Protein AF-A0A9E5A7C7-F1 (afdb_monomer_lite)

Secondary structure (DSSP, 8-state):
-----PPP------HHHHHHHHHHHHHTTS-HHHHHHHHHHHHHHHHHHHTT-

Radius of gyration: 13.9 Å; chains: 1; bounding box: 27×31×37 Å

Structure (mmCIF, N/CA/C/O backbone):
data_AF-A0A9E5A7C7-F1
#
_entry.id   AF-A0A9E5A7C7-F1
#
loop_
_atom_site.group_PDB
_atom_site.id
_atom_site.type_symbol
_atom_site.label_atom_id
_atom_site.label_alt_id
_atom_site.label_comp_id
_atom_site.label_asym_id
_atom_site.label_entity_id
_atom_site.label_seq_id
_atom_site.pdbx_PDB_ins_code
_atom_site.Cartn_x
_atom_site.Cartn_y
_atom_site.Cartn_z
_atom_site.occupancy
_atom_site.B_iso_or_equiv
_atom_site.auth_seq_id
_atom_site.auth_comp_id
_atom_site.auth_asym_id
_atom_site.auth_atom_id
_atom_site.pdbx_PDB_model_num
ATOM 1 N N . MET A 1 1 ? -9.569 -5.882 -23.979 1.00 47.78 1 MET A N 1
ATOM 2 C CA . MET A 1 1 ? -9.146 -5.359 -22.665 1.00 47.78 1 MET A CA 1
ATOM 3 C C . MET A 1 1 ? -7.752 -5.902 -22.446 1.00 47.78 1 MET A C 1
ATOM 5 O O . MET A 1 1 ? -7.616 -7.112 -22.508 1.00 47.78 1 MET A O 1
ATOM 9 N N . ALA A 1 2 ? -6.720 -5.062 -22.353 1.00 54.69 2 ALA A N 1
ATOM 10 C CA . ALA A 1 2 ? -5.397 -5.575 -22.004 1.00 54.69 2 ALA A CA 1
ATOM 11 C C . ALA A 1 2 ? -5.503 -6.136 -20.583 1.00 54.69 2 ALA A C 1
ATOM 13 O O . ALA A 1 2 ? -5.848 -5.380 -19.669 1.00 54.69 2 ALA A O 1
ATOM 14 N N . ASP A 1 3 ? -5.313 -7.445 -20.421 1.00 58.22 3 ASP A N 1
ATOM 15 C CA . ASP A 1 3 ? -5.208 -8.058 -19.103 1.00 58.22 3 ASP A CA 1
ATOM 16 C C . ASP A 1 3 ? -4.112 -7.313 -18.349 1.00 58.22 3 ASP A C 1
ATOM 18 O O . ASP A 1 3 ? -2.959 -7.261 -18.779 1.00 58.22 3 ASP A O 1
ATOM 22 N N . LYS A 1 4 ? -4.489 -6.634 -17.263 1.00 72.06 4 LYS A N 1
ATOM 23 C CA . LYS A 1 4 ? -3.499 -6.028 -16.380 1.00 72.06 4 LYS A CA 1
ATOM 24 C C . LYS A 1 4 ? -2.726 -7.184 -15.769 1.00 72.06 4 LYS A C 1
ATOM 26 O O . LYS A 1 4 ? -3.300 -7.950 -15.001 1.00 72.06 4 LYS A O 1
ATOM 31 N N . GLU A 1 5 ? -1.455 -7.307 -16.119 1.00 86.12 5 GLU A N 1
ATOM 32 C CA . GLU A 1 5 ? -0.565 -8.281 -15.505 1.00 86.12 5 GLU A CA 1
ATOM 33 C C . GLU A 1 5 ? -0.488 -7.989 -13.998 1.00 86.12 5 GLU A C 1
ATOM 35 O O . GLU A 1 5 ? -0.027 -6.927 -13.571 1.00 86.12 5 GLU A O 1
ATOM 40 N N . ILE A 1 6 ? -1.039 -8.895 -13.186 1.00 87.94 6 ILE A N 1
ATOM 41 C CA . ILE A 1 6 ? -0.997 -8.804 -11.726 1.00 87.94 6 ILE A CA 1
ATOM 42 C C . ILE A 1 6 ? 0.225 -9.585 -11.260 1.00 87.94 6 ILE A C 1
ATOM 44 O O . ILE A 1 6 ? 0.301 -10.798 -11.443 1.00 87.94 6 ILE A O 1
ATOM 48 N N . VAL A 1 7 ? 1.159 -8.887 -10.619 1.00 91.81 7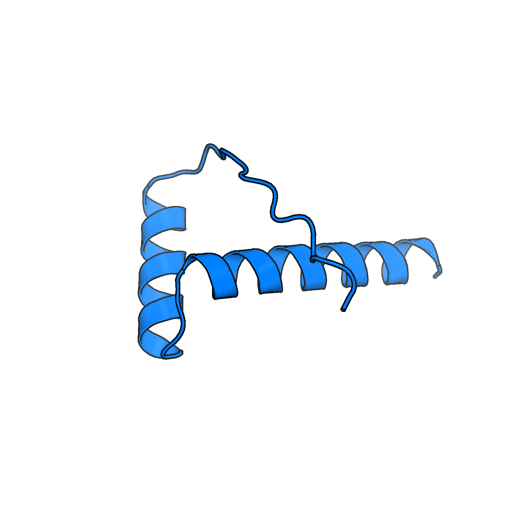 VAL A N 1
ATOM 49 C CA . VAL A 1 7 ? 2.376 -9.483 -10.062 1.00 91.81 7 VAL A CA 1
ATOM 50 C C . VAL A 1 7 ? 2.238 -9.604 -8.546 1.00 91.81 7 VAL A C 1
ATOM 52 O O . VAL A 1 7 ? 1.811 -8.663 -7.875 1.00 91.81 7 VAL A O 1
ATOM 55 N N . GLN A 1 8 ? 2.617 -10.757 -7.991 1.00 92.75 8 GLN A N 1
ATOM 56 C CA . GLN A 1 8 ? 2.700 -10.957 -6.545 1.00 92.75 8 GLN A CA 1
ATOM 57 C C . GLN A 1 8 ? 4.086 -10.551 -6.038 1.00 92.75 8 GLN A C 1
ATOM 59 O O . GLN A 1 8 ? 5.104 -11.031 -6.531 1.00 92.75 8 GLN A O 1
ATOM 64 N N . MET A 1 9 ? 4.123 -9.707 -5.008 1.00 90.44 9 MET A N 1
ATOM 65 C CA . MET A 1 9 ? 5.359 -9.274 -4.358 1.00 90.44 9 MET A CA 1
ATOM 66 C C . MET A 1 9 ? 5.383 -9.739 -2.902 1.00 90.44 9 MET A C 1
ATOM 68 O O . MET A 1 9 ? 4.397 -9.598 -2.179 1.00 90.44 9 MET A O 1
ATOM 72 N N . ALA A 1 10 ? 6.521 -10.274 -2.463 1.00 93.69 10 ALA A N 1
ATOM 73 C CA . ALA A 1 10 ? 6.780 -10.570 -1.059 1.00 93.69 10 ALA A CA 1
ATOM 74 C C . ALA A 1 10 ? 7.676 -9.476 -0.466 1.00 93.69 10 ALA A C 1
ATOM 76 O O . ALA A 1 10 ? 8.687 -9.112 -1.063 1.00 93.69 10 ALA A O 1
ATOM 77 N N . MET A 1 11 ? 7.320 -8.968 0.714 1.00 91.19 11 MET A N 1
ATOM 78 C CA . MET A 1 11 ? 8.078 -7.930 1.416 1.00 91.19 11 MET A CA 1
ATOM 79 C C . MET A 1 11 ? 8.377 -8.349 2.854 1.00 91.19 11 MET A C 1
ATOM 81 O 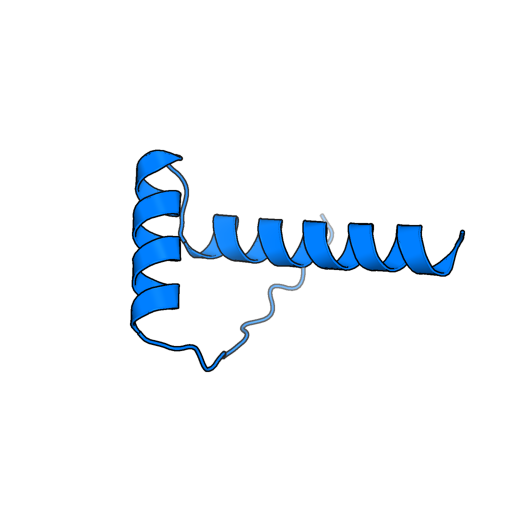O . MET A 1 11 ? 7.599 -9.072 3.480 1.00 91.19 11 MET A O 1
ATOM 85 N N . ARG A 1 12 ? 9.505 -7.870 3.381 1.00 94.62 12 ARG A N 1
ATOM 86 C CA . ARG A 1 12 ? 9.836 -7.941 4.806 1.00 94.62 12 ARG A CA 1
ATOM 87 C C . ARG A 1 12 ? 9.615 -6.561 5.410 1.00 94.62 12 ARG A C 1
ATOM 89 O O . ARG A 1 12 ? 10.057 -5.572 4.841 1.00 94.62 12 ARG A O 1
ATOM 96 N N . ALA A 1 13 ? 8.935 -6.520 6.543 1.00 93.00 13 ALA A N 1
ATOM 97 C CA . ALA A 1 13 ? 8.650 -5.305 7.287 1.00 93.00 13 ALA A CA 1
ATOM 98 C C . ALA A 1 13 ? 8.583 -5.640 8.777 1.00 93.00 13 ALA A C 1
ATOM 100 O O . ALA A 1 13 ? 8.309 -6.786 9.148 1.00 93.00 13 ALA A O 1
ATOM 101 N N . GLU A 1 14 ? 8.808 -4.635 9.616 1.00 97.62 14 GLU A N 1
ATOM 102 C CA . GLU A 1 14 ? 8.570 -4.749 11.050 1.00 97.62 14 GLU A CA 1
ATOM 103 C C . GLU A 1 14 ? 7.085 -5.010 11.337 1.00 97.62 14 GLU A C 1
ATOM 105 O O . GLU A 1 14 ? 6.190 -4.601 10.587 1.00 97.62 14 GLU A O 1
ATOM 110 N N . VAL A 1 15 ? 6.815 -5.721 12.434 1.00 95.94 15 VAL A N 1
ATOM 111 C CA . VAL A 1 15 ? 5.447 -6.103 12.815 1.00 95.94 15 VAL A CA 1
ATOM 112 C C . VAL A 1 15 ? 4.586 -4.871 13.091 1.00 95.94 15 VAL A C 1
ATOM 114 O O . VAL A 1 15 ? 3.413 -4.853 12.709 1.00 95.94 15 VAL A O 1
ATOM 117 N N . ASP A 1 16 ? 5.169 -3.833 13.686 1.00 97.94 16 ASP A N 1
ATOM 118 C CA . ASP A 1 16 ? 4.456 -2.604 14.031 1.00 97.94 16 ASP A CA 1
ATOM 119 C C . ASP A 1 16 ? 4.004 -1.855 12.778 1.00 97.94 16 ASP A C 1
ATOM 121 O O . ASP A 1 16 ? 2.818 -1.551 12.643 1.00 97.94 16 ASP A O 1
ATOM 125 N N . LEU A 1 17 ? 4.889 -1.714 11.786 1.00 96.38 17 LEU A N 1
ATOM 126 C CA . LEU A 1 17 ? 4.544 -1.127 10.491 1.00 96.38 17 LEU A CA 1
ATOM 127 C C . LEU A 1 17 ? 3.378 -1.873 9.821 1.00 96.38 17 LEU A C 1
ATOM 129 O O . LEU A 1 17 ? 2.418 -1.263 9.346 1.00 96.38 17 LEU A O 1
ATOM 133 N N . LYS A 1 18 ? 3.409 -3.211 9.819 1.00 95.56 18 LYS A N 1
ATOM 134 C CA . LYS A 1 18 ? 2.302 -4.022 9.282 1.00 95.56 18 LYS A CA 1
ATOM 135 C C . LYS A 1 18 ? 0.982 -3.727 10.006 1.00 95.56 18 LYS A C 1
ATOM 137 O O . LYS A 1 18 ? -0.067 -3.642 9.360 1.00 95.56 18 LYS A O 1
ATOM 142 N N . ASN A 1 19 ? 1.014 -3.600 11.331 1.00 97.19 19 ASN A N 1
ATOM 143 C CA . ASN A 1 19 ? -0.175 -3.324 12.134 1.00 97.19 19 ASN A CA 1
ATOM 144 C C . ASN A 1 19 ? -0.738 -1.929 11.847 1.00 97.19 19 ASN A C 1
ATOM 146 O O . ASN A 1 19 ? -1.949 -1.792 11.663 1.00 97.19 19 ASN A O 1
ATOM 150 N N . GLU A 1 20 ? 0.119 -0.918 11.733 1.00 97.38 20 GLU A N 1
ATOM 151 C CA . GLU A 1 20 ? -0.286 0.444 11.387 1.00 97.38 20 GLU A CA 1
ATOM 152 C C . GLU A 1 20 ? -0.976 0.506 10.024 1.00 97.38 20 GLU A C 1
ATOM 154 O O . GLU A 1 20 ? -2.079 1.051 9.906 1.00 97.38 20 GLU A O 1
ATOM 159 N N . ILE A 1 21 ? -0.385 -0.124 9.004 1.00 96.31 21 ILE A N 1
ATOM 160 C CA . ILE A 1 21 ? -0.963 -0.188 7.656 1.00 96.31 21 ILE A CA 1
ATOM 161 C C . ILE A 1 21 ? -2.331 -0.875 7.702 1.00 96.31 21 ILE A C 1
ATOM 163 O O . ILE A 1 21 ? -3.294 -0.390 7.102 1.00 96.31 21 ILE A O 1
ATOM 167 N N . LYS A 1 22 ? -2.458 -1.974 8.456 1.00 96.75 22 LYS A N 1
ATOM 168 C CA . LYS A 1 22 ? -3.735 -2.677 8.626 1.00 96.75 22 LYS A CA 1
ATOM 169 C C . LYS A 1 22 ? -4.796 -1.784 9.278 1.00 96.75 22 LYS A C 1
ATOM 171 O O . LYS A 1 22 ? -5.921 -1.727 8.785 1.00 96.75 22 LYS A O 1
ATOM 176 N N . ILE A 1 23 ? -4.455 -1.075 10.355 1.00 98.25 23 ILE A N 1
ATOM 177 C CA . ILE A 1 23 ? -5.377 -0.156 11.041 1.00 98.25 23 ILE A CA 1
ATOM 178 C C . ILE A 1 23 ? -5.808 0.973 10.098 1.00 98.25 23 ILE A C 1
ATOM 180 O O . ILE A 1 23 ? -6.994 1.303 10.031 1.00 98.25 23 ILE A O 1
ATOM 184 N N . MET A 1 24 ? -4.875 1.551 9.340 1.00 98.06 24 MET A N 1
ATOM 185 C CA . MET A 1 24 ? -5.185 2.600 8.367 1.00 98.06 24 MET A CA 1
ATOM 186 C C . MET A 1 24 ? -6.104 2.111 7.249 1.00 98.06 24 MET A C 1
ATOM 188 O O . MET A 1 24 ? -7.043 2.820 6.888 1.00 98.06 24 MET A O 1
ATOM 192 N N . ALA A 1 25 ? -5.870 0.908 6.724 1.00 98.31 25 ALA A N 1
ATOM 193 C CA . ALA A 1 25 ? -6.717 0.314 5.695 1.00 98.31 25 ALA A CA 1
ATOM 194 C C . ALA A 1 25 ? -8.164 0.144 6.194 1.00 98.31 25 ALA A C 1
ATOM 196 O O . ALA A 1 25 ? -9.098 0.567 5.512 1.00 98.31 25 ALA A O 1
ATOM 197 N N . ILE A 1 26 ? -8.339 -0.347 7.431 1.00 98.19 26 ILE A N 1
ATOM 198 C CA . ILE A 1 26 ? -9.651 -0.466 8.090 1.00 98.19 26 ILE A CA 1
ATOM 199 C C . ILE A 1 26 ? -10.325 0.904 8.217 1.00 98.19 26 ILE A C 1
ATOM 201 O O . ILE A 1 26 ? -11.467 1.063 7.792 1.00 98.19 26 ILE A O 1
ATOM 205 N N . LYS A 1 27 ? -9.618 1.913 8.744 1.00 98.31 27 LYS A N 1
ATOM 206 C CA . LYS A 1 27 ? -10.155 3.279 8.894 1.00 98.31 27 LYS A CA 1
ATOM 207 C C . LYS A 1 27 ? -10.590 3.897 7.562 1.00 98.31 27 LYS A C 1
ATOM 209 O O . LYS A 1 27 ? -11.499 4.719 7.543 1.00 98.31 27 LYS A O 1
ATOM 214 N N . LYS A 1 28 ? -9.936 3.522 6.459 1.00 97.62 28 LYS A N 1
ATOM 215 C CA . LYS A 1 28 ? -10.221 4.014 5.103 1.00 97.62 28 LYS A CA 1
ATOM 216 C C . LYS A 1 28 ? -11.249 3.164 4.344 1.00 97.62 28 LYS A C 1
ATOM 218 O O . LYS A 1 28 ? -11.602 3.538 3.231 1.00 97.62 28 LYS A O 1
ATOM 223 N N . GLY A 1 29 ? -11.704 2.041 4.905 1.00 98.12 29 GLY A N 1
ATOM 224 C CA . GLY A 1 29 ? -12.639 1.130 4.238 1.00 98.12 29 GLY A CA 1
ATOM 225 C C . GLY A 1 29 ? -12.073 0.474 2.971 1.00 98.12 29 GLY A C 1
ATOM 226 O O . GLY A 1 29 ? -12.830 0.198 2.046 1.00 98.12 29 GLY A O 1
ATOM 227 N N . ILE A 1 30 ? -10.755 0.253 2.900 1.00 98.00 30 ILE A N 1
ATOM 228 C CA . ILE A 1 30 ? -10.076 -0.382 1.755 1.00 98.00 30 ILE A CA 1
ATOM 229 C C . ILE A 1 30 ? -9.233 -1.574 2.207 1.00 98.00 30 ILE A C 1
ATOM 231 O O . ILE A 1 30 ? -8.970 -1.748 3.399 1.00 98.00 30 ILE A O 1
ATOM 235 N N . THR A 1 31 ? -8.774 -2.400 1.264 1.00 98.06 31 THR A N 1
ATOM 236 C CA . THR A 1 31 ? -7.874 -3.503 1.610 1.00 98.06 31 THR A CA 1
ATOM 237 C C . THR A 1 31 ? -6.473 -2.989 1.943 1.00 98.06 31 THR A C 1
ATOM 239 O O . THR A 1 31 ? -6.031 -1.936 1.479 1.00 98.06 31 THR A O 1
ATOM 242 N N . MET A 1 32 ? -5.736 -3.769 2.736 1.00 96.56 32 MET A N 1
ATOM 243 C CA . MET A 1 32 ? -4.328 -3.487 3.032 1.00 96.56 32 MET A CA 1
ATOM 244 C C . MET A 1 32 ? -3.480 -3.442 1.751 1.00 96.56 32 MET A C 1
ATOM 246 O O . MET A 1 32 ? -2.589 -2.605 1.637 1.00 96.56 32 MET A O 1
ATOM 250 N N . ASN A 1 33 ? -3.788 -4.308 0.778 1.00 95.75 33 ASN A N 1
ATOM 251 C CA . ASN A 1 33 ? -3.115 -4.336 -0.517 1.00 95.75 33 ASN A CA 1
ATOM 252 C C . ASN A 1 33 ? -3.366 -3.048 -1.310 1.00 95.75 33 ASN A C 1
ATOM 254 O O . ASN A 1 33 ? -2.419 -2.454 -1.813 1.00 95.75 33 ASN A O 1
ATOM 258 N N . ASP A 1 34 ? -4.613 -2.569 -1.366 1.00 97.00 34 ASP A N 1
ATOM 259 C CA . ASP A 1 34 ? -4.936 -1.317 -2.062 1.00 97.00 34 ASP A CA 1
ATOM 260 C C . ASP A 1 34 ? -4.197 -0.126 -1.454 1.00 97.00 34 ASP A C 1
ATOM 262 O O . ASP A 1 34 ? -3.705 0.738 -2.180 1.00 97.00 34 ASP A O 1
ATOM 266 N N . LEU A 1 35 ? -4.103 -0.083 -0.121 1.00 97.00 35 LEU A N 1
ATOM 267 C CA . LEU A 1 35 ? -3.367 0.963 0.579 1.00 97.00 35 LEU A CA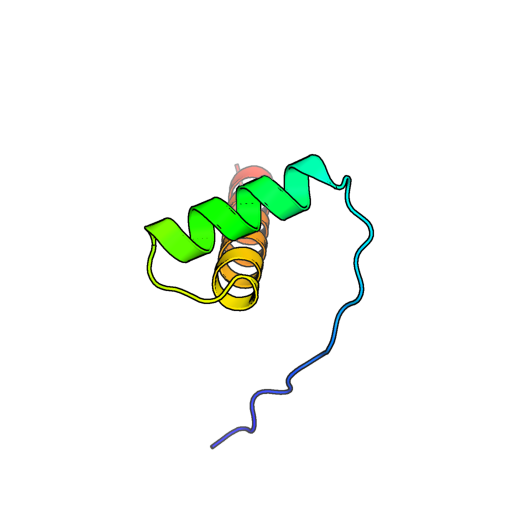 1
ATOM 268 C C . LEU A 1 35 ? -1.867 0.909 0.256 1.00 97.00 35 LEU A C 1
ATOM 270 O O . LEU A 1 35 ? -1.285 1.937 -0.079 1.00 97.00 35 LEU A O 1
ATOM 274 N N . LEU A 1 36 ? -1.261 -0.280 0.305 1.00 95.56 36 LEU A N 1
ATOM 275 C CA . LEU A 1 36 ? 0.148 -0.482 -0.040 1.00 95.56 36 LEU A CA 1
ATOM 276 C C .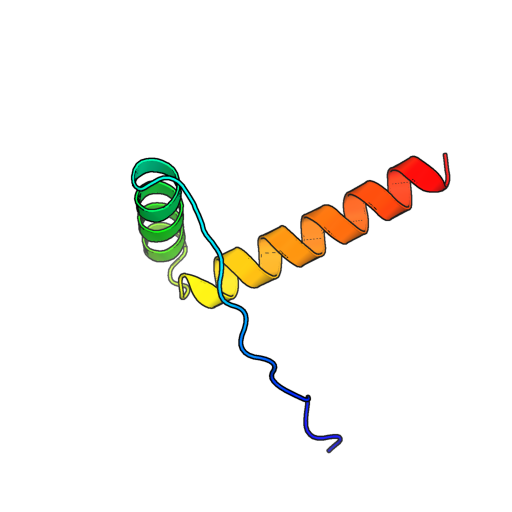 LEU A 1 36 ? 0.445 -0.073 -1.486 1.00 95.56 36 LEU A C 1
ATOM 278 O O . LEU A 1 36 ? 1.389 0.671 -1.730 1.00 95.56 36 LEU A O 1
ATOM 282 N N . VAL A 1 37 ? -0.384 -0.501 -2.441 1.00 95.12 37 VAL A N 1
ATOM 283 C CA . VAL A 1 37 ? -0.220 -0.144 -3.858 1.00 95.12 37 VAL A CA 1
ATOM 284 C C . VAL A 1 37 ? -0.325 1.368 -4.069 1.00 95.12 37 VAL A C 1
ATOM 286 O O . VAL A 1 37 ? 0.421 1.912 -4.881 1.00 95.12 37 VAL A O 1
ATOM 289 N N . ARG A 1 38 ? -1.218 2.062 -3.348 1.00 96.25 38 ARG A N 1
ATOM 290 C CA . ARG A 1 38 ? -1.304 3.532 -3.393 1.00 96.25 38 ARG A CA 1
ATOM 291 C C . ARG A 1 38 ? -0.017 4.177 -2.890 1.00 96.25 38 ARG A C 1
ATOM 293 O O . ARG A 1 38 ? 0.570 4.957 -3.622 1.00 96.25 38 ARG A O 1
ATOM 300 N N . TYR A 1 39 ? 0.469 3.782 -1.715 1.00 95.31 39 TYR A N 1
ATOM 301 C CA . TYR A 1 39 ? 1.705 4.347 -1.165 1.00 95.31 39 TYR A CA 1
ATOM 302 C C . TYR A 1 39 ? 2.933 4.097 -2.038 1.00 95.31 39 TYR A C 1
ATOM 304 O O . TYR A 1 39 ? 3.766 4.988 -2.173 1.00 95.31 39 TYR A O 1
ATOM 312 N N . VAL A 1 40 ? 3.035 2.930 -2.678 1.00 95.00 40 VAL A N 1
ATOM 313 C CA . VAL A 1 40 ? 4.117 2.661 -3.636 1.00 95.00 40 VAL A CA 1
ATOM 314 C C . VAL A 1 40 ? 4.034 3.601 -4.842 1.00 95.00 40 VAL A C 1
ATOM 316 O O . VAL A 1 40 ? 5.053 4.149 -5.253 1.00 95.00 40 VAL A O 1
ATOM 319 N N . LYS A 1 41 ? 2.837 3.827 -5.401 1.00 96.12 41 LYS A N 1
ATOM 320 C CA . LYS A 1 41 ? 2.650 4.765 -6.522 1.00 96.12 41 LYS A CA 1
ATOM 321 C C . LYS A 1 41 ? 2.983 6.198 -6.130 1.00 96.12 41 LYS A C 1
ATOM 323 O O . LYS A 1 41 ? 3.735 6.847 -6.847 1.00 96.12 41 LYS A O 1
ATOM 328 N N . ASP A 1 42 ? 2.466 6.648 -4.991 1.00 96.75 42 ASP A N 1
ATOM 329 C CA . ASP A 1 42 ? 2.689 8.002 -4.487 1.00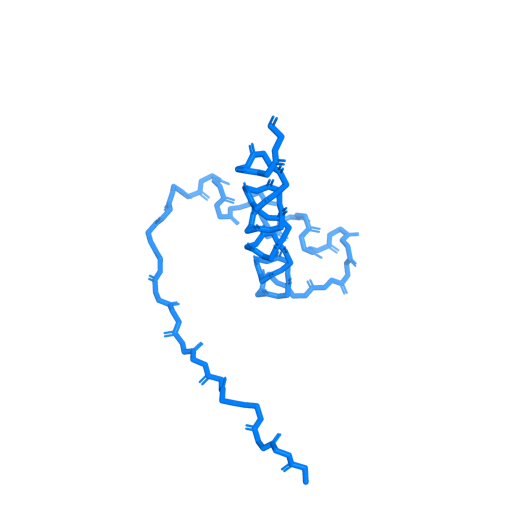 96.75 42 ASP A CA 1
ATOM 330 C C . ASP A 1 42 ? 4.186 8.249 -4.226 1.00 96.75 42 ASP A C 1
ATOM 332 O O . ASP A 1 42 ? 4.701 9.311 -4.565 1.00 96.75 42 ASP A O 1
ATOM 336 N N . GLY A 1 43 ? 4.901 7.251 -3.686 1.00 96.69 43 GLY A N 1
ATOM 337 C CA . GLY A 1 43 ? 6.354 7.301 -3.503 1.00 96.69 43 GLY A CA 1
ATOM 338 C C . GLY A 1 43 ? 7.105 7.464 -4.824 1.00 96.69 43 GLY A C 1
ATOM 339 O O . GLY A 1 43 ? 7.873 8.407 -4.970 1.00 96.69 43 GLY A O 1
ATOM 340 N N . ILE A 1 44 ? 6.810 6.622 -5.822 1.00 96.94 44 ILE A N 1
ATOM 341 C CA . ILE A 1 44 ? 7.430 6.712 -7.158 1.00 96.94 44 ILE A CA 1
ATOM 342 C C . ILE A 1 44 ? 7.135 8.063 -7.824 1.00 96.94 44 ILE A C 1
ATOM 344 O O . ILE A 1 44 ? 7.997 8.632 -8.491 1.00 96.94 44 ILE A O 1
ATOM 348 N N . GLU A 1 45 ? 5.908 8.572 -7.703 1.00 96.75 45 GLU A N 1
ATOM 349 C CA . GLU A 1 45 ? 5.545 9.875 -8.263 1.00 96.75 45 GLU A CA 1
ATOM 350 C C . GLU A 1 45 ? 6.267 11.031 -7.580 1.00 96.75 45 GLU A C 1
ATOM 352 O O . GLU A 1 45 ? 6.594 12.004 -8.256 1.00 96.75 45 GLU A O 1
ATOM 357 N N . ARG A 1 46 ? 6.496 10.949 -6.266 1.00 97.25 46 ARG A N 1
ATOM 358 C CA . ARG A 1 46 ? 7.270 11.950 -5.532 1.00 97.25 46 ARG A CA 1
ATOM 359 C C . ARG A 1 46 ? 8.730 11.934 -5.972 1.00 97.25 46 ARG A C 1
ATOM 361 O O . ARG A 1 46 ? 9.228 12.983 -6.361 1.00 97.25 46 ARG A O 1
ATOM 368 N N . ASP A 1 47 ? 9.359 10.762 -6.002 1.00 96.75 47 ASP A N 1
ATOM 369 C CA . ASP A 1 47 ? 10.769 10.625 -6.386 1.00 96.75 47 ASP A CA 1
ATOM 370 C C . ASP A 1 47 ? 10.999 11.165 -7.812 1.00 96.75 47 ASP A C 1
ATOM 372 O O . ASP A 1 47 ? 11.920 11.935 -8.059 1.00 96.75 47 ASP A O 1
ATOM 376 N N . LYS A 1 48 ? 10.075 10.886 -8.744 1.00 95.75 48 LYS A N 1
ATOM 377 C CA . LYS A 1 48 ? 10.113 11.458 -10.102 1.00 95.75 48 LYS A CA 1
ATOM 378 C C . LYS A 1 48 ? 9.994 12.979 -10.149 1.00 95.75 48 LYS A C 1
ATOM 380 O O . LYS A 1 48 ? 10.470 13.576 -11.107 1.00 95.75 48 LYS A O 1
ATOM 385 N N . ARG A 1 49 ? 9.275 13.608 -9.217 1.00 94.94 49 ARG A N 1
ATOM 386 C CA . ARG A 1 49 ? 9.181 15.076 -9.176 1.00 94.94 49 ARG A CA 1
ATOM 387 C C . ARG A 1 49 ? 10.496 15.664 -8.683 1.00 94.94 49 ARG A C 1
ATOM 389 O O . ARG A 1 49 ? 10.995 16.574 -9.322 1.00 94.94 49 ARG A O 1
ATOM 396 N N . GLU A 1 50 ? 11.062 15.080 -7.630 1.00 93.12 50 GLU A N 1
ATOM 397 C CA . GLU A 1 50 ? 12.329 15.515 -7.031 1.00 93.12 50 GLU A CA 1
ATOM 398 C C . GLU A 1 50 ? 13.531 15.330 -7.976 1.00 93.12 50 GLU A C 1
ATOM 400 O O . GLU A 1 50 ? 14.450 16.135 -7.952 1.00 93.12 50 GLU A O 1
ATOM 405 N N . GLU A 1 51 ? 13.528 14.318 -8.850 1.00 84.69 51 GLU A N 1
ATO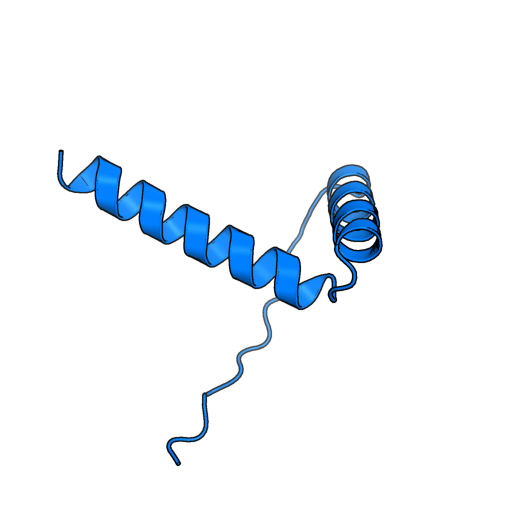M 406 C CA . GLU A 1 51 ? 14.584 14.122 -9.863 1.00 84.69 51 GLU A CA 1
ATOM 407 C C . GLU A 1 51 ? 14.530 15.115 -11.043 1.00 84.69 51 GLU A C 1
ATOM 409 O O . GLU A 1 51 ? 15.492 15.211 -11.805 1.00 84.69 51 GLU A O 1
ATOM 414 N N . ASN A 1 52 ? 13.407 15.817 -11.237 1.00 71.69 52 ASN A N 1
ATOM 415 C CA . ASN A 1 52 ? 13.195 16.753 -12.349 1.00 71.69 52 ASN A CA 1
ATOM 416 C C . ASN A 1 52 ? 13.248 18.237 -11.922 1.00 71.69 52 ASN A C 1
ATOM 418 O O . ASN A 1 52 ? 13.015 19.108 -12.766 1.00 71.69 52 ASN A O 1
ATOM 422 N N . GLU A 1 53 ? 13.532 18.516 -10.646 1.00 55.19 53 GLU A N 1
ATOM 423 C CA . GLU A 1 53 ? 13.766 19.851 -10.063 1.00 55.19 53 GLU A CA 1
ATOM 424 C C . GLU A 1 53 ? 15.264 20.100 -9.826 1.00 55.19 53 GLU A C 1
ATOM 426 O O . GLU A 1 53 ? 15.703 21.252 -10.063 1.00 55.19 53 GLU A O 1
#

InterPro domains:
  IPR010985 Ribbon-helix-helix [SSF47598] (8-49)

Sequence (53 aa):
MADKEIVQMAMRAEVDLKNEIKIMAIKKGITMNDLLVRYVKDGIERDKREENE

Organism: NCBI:txid408577

pLDDT: mean 91.41, std 12.0, range [47.78, 98.31]

Foldseek 3Di:
DPPDDDDDDDDDDDPVVLVVLCVVCVVVVHDSVVSVVVVVVVVVVVVVVVVVD